Protein AF-A0A9C9GZ80-F1 (afdb_monomer)

pLDDT: mean 84.39, std 10.49, range [51.47, 96.88]

Nearest PDB structures (foldseek):
  8gjg-assembly1_A  TM=3.938E-01  e=1.010E+00  synthetic construct
  1i4d-assembly1_B  TM=2.237E-01  e=8.105E+00  Homo sapiens

Mean predicted aligned error: 7.67 Å

Structure (mmCIF, N/CA/C/O backbone):
data_AF-A0A9C9GZ80-F1
#
_entry.id   AF-A0A9C9GZ80-F1
#
loop_
_atom_site.group_PDB
_atom_site.id
_atom_site.type_symbol
_atom_site.label_atom_id
_atom_site.label_alt_id
_atom_site.label_comp_id
_atom_site.label_asym_id
_atom_site.label_entity_id
_atom_site.label_seq_id
_atom_site.pdbx_PDB_ins_code
_atom_site.Cartn_x
_atom_site.Cartn_y
_atom_site.Cartn_z
_atom_site.occupancy
_atom_site.B_iso_or_equiv
_atom_site.auth_seq_id
_atom_site.auth_comp_id
_atom_site.auth_asym_id
_atom_site.auth_atom_id
_atom_site.pdbx_PDB_model_num
ATOM 1 N N . MET A 1 1 ? 7.540 -16.803 -20.616 1.00 58.44 1 MET A N 1
ATOM 2 C CA . MET A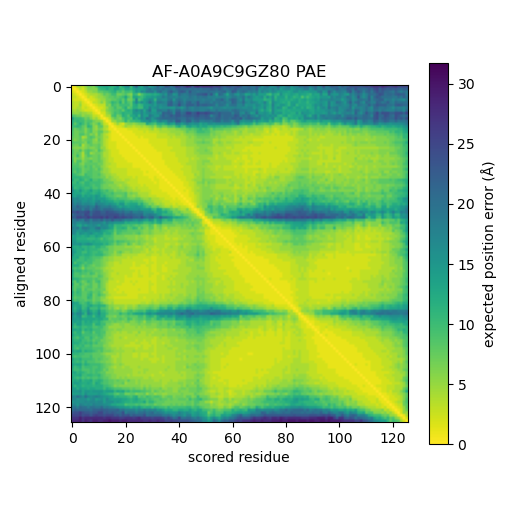 1 1 ? 6.987 -15.438 -20.449 1.00 58.44 1 MET A CA 1
ATOM 3 C C . MET A 1 1 ? 7.798 -14.420 -21.242 1.00 58.44 1 MET A C 1
ATOM 5 O O . MET A 1 1 ? 7.202 -13.645 -21.972 1.00 58.44 1 MET A O 1
ATOM 9 N N . GLU A 1 2 ? 9.131 -14.477 -21.192 1.00 63.97 2 GLU A N 1
ATOM 10 C CA . GLU A 1 2 ? 10.008 -13.522 -21.893 1.00 63.97 2 GLU A CA 1
ATOM 11 C C . GLU A 1 2 ? 9.820 -13.463 -23.416 1.00 63.97 2 GLU A C 1
ATOM 13 O O . GLU A 1 2 ? 9.810 -12.376 -23.984 1.00 63.97 2 GLU A O 1
ATOM 18 N N . GLN A 1 3 ? 9.580 -14.602 -24.075 1.00 70.06 3 GLN A N 1
ATOM 19 C CA . GLN A 1 3 ? 9.354 -14.641 -25.526 1.00 70.06 3 GLN A CA 1
ATOM 20 C C . GLN A 1 3 ? 8.108 -13.850 -25.960 1.00 70.06 3 GLN A C 1
ATOM 22 O O . GLN A 1 3 ? 8.150 -13.180 -26.989 1.00 70.06 3 GLN A O 1
ATOM 27 N N . TYR A 1 4 ? 7.035 -13.879 -25.158 1.00 69.75 4 TYR A N 1
ATOM 28 C CA . TYR A 1 4 ? 5.806 -13.115 -25.409 1.00 69.75 4 TYR A CA 1
ATOM 29 C C . TYR A 1 4 ? 5.998 -11.616 -25.157 1.00 69.75 4 TYR A C 1
ATOM 31 O O . TYR A 1 4 ? 5.454 -10.791 -25.882 1.00 69.75 4 TYR A O 1
ATOM 39 N N . ILE A 1 5 ? 6.795 -11.251 -24.147 1.00 69.31 5 ILE A N 1
ATOM 40 C CA . ILE A 1 5 ? 7.092 -9.841 -23.864 1.00 69.31 5 ILE A CA 1
ATOM 41 C C . ILE A 1 5 ? 7.948 -9.246 -24.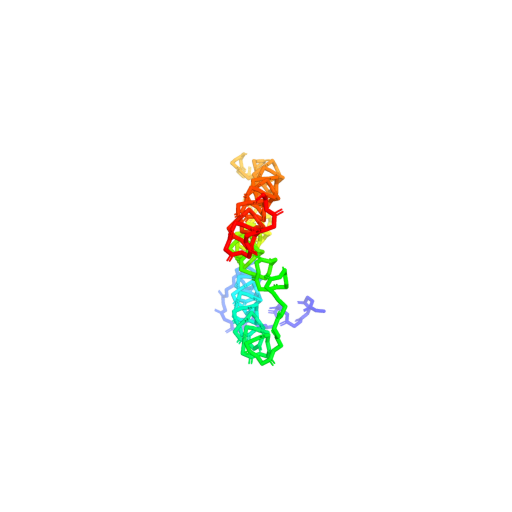988 1.00 69.31 5 ILE A C 1
ATOM 43 O O . ILE A 1 5 ? 7.656 -8.141 -25.433 1.00 69.31 5 ILE A O 1
ATOM 47 N N . LYS A 1 6 ? 8.936 -9.993 -25.504 1.00 67.88 6 LYS A N 1
ATOM 48 C CA . LYS A 1 6 ? 9.744 -9.560 -26.655 1.00 67.88 6 LYS A CA 1
ATOM 49 C C . LYS A 1 6 ? 8.903 -9.325 -27.906 1.00 67.88 6 LYS A C 1
ATOM 51 O O . LYS A 1 6 ? 9.032 -8.280 -28.523 1.00 67.88 6 LYS A O 1
ATOM 56 N N . THR A 1 7 ? 7.985 -10.237 -28.237 1.00 73.06 7 THR A N 1
ATOM 57 C CA . THR A 1 7 ? 7.124 -10.069 -29.426 1.00 73.06 7 THR A CA 1
ATOM 58 C C . THR A 1 7 ? 6.224 -8.839 -29.327 1.00 73.06 7 THR A C 1
ATOM 60 O O . THR A 1 7 ? 6.001 -8.169 -30.330 1.00 73.06 7 THR A O 1
ATOM 63 N N . LEU A 1 8 ? 5.730 -8.518 -28.127 1.00 69.12 8 LEU A N 1
ATOM 64 C CA . LEU A 1 8 ? 4.943 -7.307 -27.890 1.00 69.12 8 LEU A CA 1
ATOM 65 C C . LEU A 1 8 ? 5.800 -6.035 -27.936 1.00 69.12 8 LEU A C 1
ATOM 67 O O . LEU A 1 8 ? 5.360 -5.040 -28.499 1.00 69.12 8 LEU A O 1
ATOM 71 N N . ALA A 1 9 ? 7.005 -6.068 -27.365 1.00 70.06 9 ALA A N 1
ATOM 72 C CA . ALA A 1 9 ? 7.949 -4.950 -27.374 1.00 70.06 9 ALA A CA 1
ATOM 73 C C . ALA A 1 9 ? 8.428 -4.605 -28.798 1.00 70.06 9 ALA A C 1
ATOM 75 O O . ALA A 1 9 ? 8.458 -3.434 -29.177 1.00 70.06 9 ALA A O 1
ATOM 76 N N . ASP A 1 10 ? 8.711 -5.625 -29.611 1.00 69.00 10 ASP A N 1
ATOM 77 C CA . ASP A 1 10 ? 9.134 -5.466 -31.005 1.00 69.00 10 ASP A CA 1
ATOM 78 C C . ASP A 1 10 ? 8.006 -4.890 -31.881 1.00 69.00 10 ASP A C 1
ATOM 80 O O . ASP A 1 10 ? 8.256 -4.054 -32.746 1.00 69.00 10 ASP A O 1
ATOM 84 N N . TRP A 1 11 ? 6.746 -5.270 -31.623 1.00 66.25 11 TRP A N 1
ATOM 85 C CA . TRP A 1 11 ? 5.576 -4.710 -32.316 1.00 66.25 11 TRP A CA 1
ATOM 86 C C . TRP A 1 11 ? 5.273 -3.254 -31.936 1.00 66.25 11 TRP A C 1
ATOM 88 O O . TRP A 1 11 ? 4.712 -2.517 -32.745 1.00 66.25 11 TRP A O 1
ATOM 98 N N . THR A 1 12 ? 5.620 -2.827 -30.719 1.00 65.56 12 THR A N 1
ATOM 99 C CA . THR A 1 12 ? 5.395 -1.453 -30.237 1.00 65.56 12 THR A CA 1
ATOM 100 C C . THR A 1 12 ? 6.602 -0.537 -30.439 1.00 65.56 12 THR A C 1
ATOM 102 O O . THR A 1 12 ? 6.517 0.648 -30.116 1.00 65.56 12 THR A O 1
ATOM 105 N N . GLY A 1 13 ? 7.734 -1.059 -30.929 1.00 67.94 13 GLY A N 1
ATOM 106 C CA . GLY A 1 13 ? 8.994 -0.317 -31.053 1.00 67.94 13 GLY A CA 1
ATOM 107 C C . GLY A 1 13 ? 9.536 0.195 -29.712 1.00 67.94 13 GLY A C 1
ATOM 108 O O . GLY A 1 13 ? 10.271 1.180 -29.680 1.00 67.94 13 GLY A O 1
ATOM 109 N N . THR A 1 14 ? 9.129 -0.421 -28.597 1.00 74.00 14 THR A N 1
ATOM 110 C CA . THR A 1 14 ? 9.404 0.054 -27.234 1.00 74.00 14 THR A CA 1
ATOM 111 C C . THR A 1 14 ? 10.331 -0.918 -26.501 1.00 74.00 14 THR A C 1
ATOM 113 O O . THR A 1 14 ? 10.281 -2.124 -26.721 1.00 74.00 14 THR A O 1
ATOM 116 N N . ASN A 1 15 ? 11.170 -0.422 -25.587 1.00 79.06 15 ASN A N 1
ATOM 117 C CA . ASN A 1 15 ? 12.079 -1.278 -24.821 1.00 79.06 15 ASN A CA 1
ATOM 118 C C . ASN A 1 15 ? 11.328 -2.267 -23.909 1.00 79.06 15 ASN A C 1
ATOM 120 O O . ASN A 1 15 ? 10.358 -1.908 -23.236 1.00 79.06 15 ASN A O 1
ATOM 124 N N . THR A 1 16 ? 11.829 -3.504 -23.824 1.00 83.31 16 THR A N 1
ATOM 125 C CA . THR A 1 16 ? 11.218 -4.604 -23.048 1.00 83.31 16 THR A CA 1
ATOM 126 C C . THR A 1 16 ? 10.981 -4.237 -21.575 1.00 83.31 16 THR A C 1
ATOM 128 O O . THR A 1 16 ? 9.931 -4.565 -21.017 1.00 83.31 16 THR A O 1
ATOM 131 N N . TRP A 1 17 ? 11.901 -3.493 -20.955 1.00 82.56 17 TRP A N 1
ATOM 132 C CA . TRP A 1 17 ? 11.780 -3.054 -19.562 1.00 82.56 17 TRP A CA 1
ATOM 133 C C . TRP A 1 17 ? 10.588 -2.110 -19.326 1.00 82.56 17 TRP A C 1
ATOM 135 O O . TRP A 1 17 ? 9.956 -2.173 -18.272 1.00 82.56 17 TRP A O 1
ATOM 145 N N . MET A 1 18 ? 10.2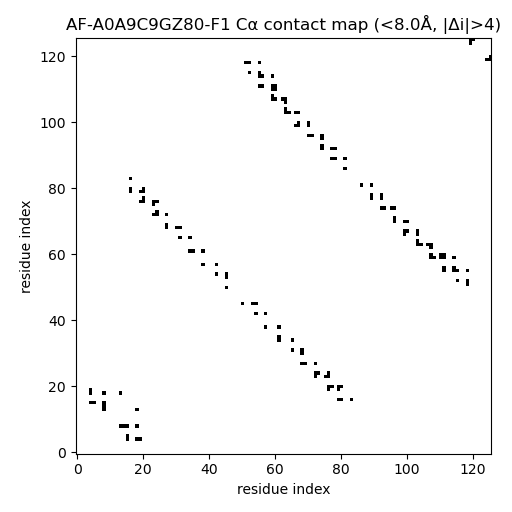08 -1.279 -20.307 1.00 86.38 18 MET A N 1
ATOM 146 C CA . MET A 1 18 ? 9.049 -0.384 -20.175 1.00 86.38 18 MET A CA 1
ATOM 147 C C . MET A 1 18 ? 7.746 -1.184 -20.108 1.00 86.38 18 MET A C 1
ATOM 149 O O . MET A 1 18 ? 6.872 -0.888 -19.292 1.00 86.38 18 MET A O 1
ATOM 153 N N . VAL A 1 19 ? 7.633 -2.236 -20.927 1.00 88.00 19 VAL A N 1
ATOM 154 C CA . VAL A 1 19 ? 6.481 -3.151 -20.906 1.00 88.00 19 VAL A CA 1
ATOM 155 C C . VAL A 1 19 ? 6.402 -3.872 -19.559 1.00 88.00 19 VAL A C 1
ATOM 157 O O . VAL A 1 19 ? 5.320 -3.981 -18.985 1.00 88.00 19 VAL A O 1
ATOM 160 N N . GLN A 1 20 ? 7.536 -4.314 -19.009 1.00 85.75 20 GLN A N 1
ATOM 161 C CA . GLN A 1 20 ? 7.581 -4.941 -17.685 1.00 85.75 20 GLN A CA 1
ATOM 162 C C . GLN A 1 20 ? 7.128 -3.984 -16.571 1.00 85.75 20 GLN A C 1
ATOM 164 O O . GLN A 1 20 ? 6.277 -4.358 -15.762 1.00 85.75 20 GLN A O 1
ATOM 169 N N . VAL A 1 21 ? 7.623 -2.740 -16.557 1.00 90.06 21 VAL A N 1
ATOM 170 C CA . VAL A 1 21 ? 7.187 -1.703 -15.603 1.00 90.06 21 VAL A CA 1
ATOM 171 C C . VAL A 1 21 ? 5.683 -1.457 -15.712 1.00 90.06 21 VAL A C 1
ATOM 173 O O . VAL A 1 21 ? 4.988 -1.434 -14.695 1.00 90.06 21 VAL A O 1
ATOM 176 N N . PHE A 1 22 ? 5.159 -1.332 -16.935 1.00 89.62 22 PHE A N 1
ATOM 177 C CA . PHE A 1 22 ? 3.728 -1.146 -17.163 1.00 89.62 22 PHE A CA 1
ATOM 178 C C . PHE A 1 22 ? 2.905 -2.309 -16.600 1.00 89.62 22 PHE A C 1
ATOM 180 O O . PHE A 1 22 ? 1.939 -2.072 -15.878 1.00 89.62 22 PHE A O 1
ATOM 187 N N . ILE A 1 23 ? 3.308 -3.559 -16.861 1.00 91.75 23 ILE A N 1
ATOM 188 C CA . ILE A 1 23 ? 2.627 -4.750 -16.331 1.00 91.75 23 ILE A CA 1
ATOM 189 C C . ILE A 1 23 ? 2.624 -4.735 -14.800 1.00 91.75 23 ILE A C 1
ATOM 191 O O . ILE A 1 23 ? 1.583 -4.976 -14.191 1.00 91.75 23 ILE A O 1
ATOM 195 N N . VAL A 1 24 ? 3.754 -4.425 -14.163 1.00 92.81 24 VAL A N 1
ATOM 196 C CA . VAL A 1 24 ? 3.864 -4.382 -12.696 1.00 92.81 24 VAL A CA 1
ATOM 197 C C . VAL A 1 24 ? 2.940 -3.329 -12.098 1.00 92.81 24 VAL A C 1
ATOM 199 O O . VAL A 1 24 ? 2.171 -3.633 -11.185 1.00 92.81 24 VAL A O 1
ATOM 202 N N . VAL A 1 25 ? 2.981 -2.101 -12.619 1.00 92.12 25 VAL A N 1
ATOM 203 C CA . VAL A 1 25 ? 2.125 -1.008 -12.138 1.00 92.12 25 VAL A CA 1
ATOM 204 C C . VAL A 1 25 ? 0.653 -1.337 -12.384 1.00 92.12 25 VAL A C 1
ATOM 206 O O . VAL A 1 25 ? -0.184 -1.116 -11.509 1.00 92.12 25 VAL A O 1
ATOM 209 N N . PHE A 1 26 ? 0.331 -1.933 -13.532 1.00 93.31 26 PHE A N 1
ATOM 210 C CA . PHE A 1 26 ? -1.020 -2.376 -13.855 1.00 93.31 26 PHE A CA 1
ATOM 211 C C . PHE A 1 26 ? -1.519 -3.454 -12.884 1.00 93.31 26 PHE A C 1
ATOM 213 O O . PHE A 1 26 ? -2.625 -3.339 -12.357 1.00 93.31 26 PHE A O 1
ATOM 220 N N . VAL A 1 27 ? -0.696 -4.458 -12.567 1.00 94.38 27 VAL A N 1
ATOM 221 C CA . VAL A 1 27 ? -1.020 -5.495 -11.574 1.00 94.38 27 VAL A CA 1
ATOM 222 C C . VAL A 1 27 ? -1.187 -4.894 -10.1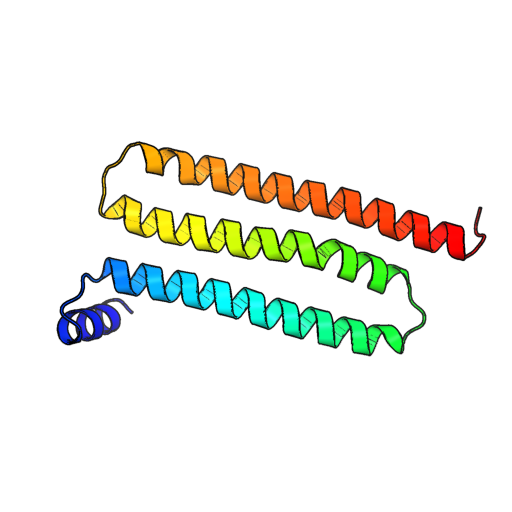79 1.00 94.38 27 VAL A C 1
ATOM 224 O O . VAL A 1 27 ? -2.146 -5.236 -9.488 1.00 94.38 27 VAL A O 1
ATOM 227 N N . ALA A 1 28 ? -0.321 -3.965 -9.767 1.00 93.19 28 ALA A N 1
ATOM 228 C CA . ALA A 1 28 ? -0.456 -3.267 -8.488 1.00 93.19 28 ALA A CA 1
ATOM 229 C C . ALA A 1 28 ? -1.767 -2.462 -8.419 1.00 93.19 28 ALA A C 1
ATOM 231 O O . ALA A 1 28 ? -2.491 -2.521 -7.422 1.00 93.19 28 ALA A O 1
ATOM 232 N N . MET A 1 29 ? -2.130 -1.774 -9.503 1.00 92.00 29 MET A N 1
ATOM 233 C CA . MET A 1 29 ? -3.388 -1.035 -9.603 1.00 92.00 29 MET A CA 1
ATOM 234 C C . MET A 1 29 ? -4.607 -1.969 -9.569 1.00 92.00 29 MET A C 1
ATOM 236 O O . MET A 1 29 ? -5.592 -1.684 -8.880 1.00 92.00 29 MET A O 1
ATOM 240 N N . LEU A 1 30 ? -4.540 -3.117 -10.250 1.00 94.06 30 LEU A N 1
ATOM 241 C CA . LEU A 1 30 ? -5.568 -4.155 -10.171 1.00 94.06 30 LEU A CA 1
ATOM 242 C C . LEU A 1 30 ? -5.695 -4.719 -8.753 1.00 94.06 30 LEU A C 1
ATOM 244 O O . LEU A 1 30 ? -6.814 -4.875 -8.264 1.00 94.06 30 LEU A O 1
ATOM 248 N N . ALA A 1 31 ? -4.583 -4.973 -8.064 1.00 92.56 31 ALA A N 1
ATOM 249 C CA . ALA A 1 31 ? -4.591 -5.419 -6.675 1.00 92.56 31 ALA A CA 1
ATOM 250 C C . ALA A 1 31 ? -5.258 -4.380 -5.757 1.00 92.56 31 ALA A C 1
ATOM 252 O O . ALA A 1 31 ? -6.096 -4.743 -4.926 1.00 92.56 31 ALA A O 1
ATOM 253 N N . ASP A 1 32 ? -4.974 -3.084 -5.944 1.00 92.12 32 ASP A N 1
ATOM 254 C CA . ASP A 1 32 ? -5.631 -2.007 -5.195 1.00 92.12 32 ASP A CA 1
ATOM 255 C C . ASP A 1 32 ? -7.149 -1.985 -5.440 1.00 92.12 32 ASP A C 1
ATOM 257 O O . ASP A 1 32 ? -7.940 -1.867 -4.494 1.00 92.12 32 ASP A O 1
ATOM 261 N N . LEU A 1 33 ? -7.574 -2.172 -6.693 1.00 89.75 33 LEU A N 1
ATOM 262 C CA . LEU A 1 33 ? -8.983 -2.253 -7.073 1.00 89.75 33 LEU A CA 1
ATOM 263 C C . LEU A 1 33 ? -9.677 -3.474 -6.452 1.00 89.75 33 LEU A C 1
ATOM 265 O O . LEU A 1 33 ? -10.766 -3.338 -5.882 1.00 89.75 33 LEU A O 1
ATOM 269 N N . VAL A 1 34 ? -9.055 -4.654 -6.529 1.00 91.81 34 VAL A N 1
ATOM 270 C CA . VAL A 1 34 ? -9.567 -5.898 -5.932 1.00 91.81 34 VAL A CA 1
ATOM 271 C C . VAL A 1 34 ? -9.696 -5.733 -4.424 1.00 91.81 34 VAL A C 1
ATOM 273 O O . VAL A 1 34 ? -10.757 -6.025 -3.874 1.00 91.81 34 VAL A O 1
ATOM 276 N N . LYS A 1 35 ? -8.684 -5.173 -3.757 1.00 92.50 35 LYS A N 1
ATOM 277 C CA . LYS A 1 35 ? -8.728 -4.887 -2.320 1.00 92.50 35 LYS A CA 1
ATOM 278 C C . LYS A 1 35 ? -9.874 -3.943 -1.966 1.00 92.50 35 LYS A C 1
ATOM 280 O O . LYS A 1 35 ? -10.639 -4.234 -1.051 1.00 92.50 35 LYS A O 1
ATOM 285 N N . ARG A 1 36 ? -10.067 -2.847 -2.712 1.00 87.81 36 ARG A N 1
ATOM 286 C CA . ARG A 1 36 ? -11.209 -1.931 -2.504 1.00 87.81 36 ARG A CA 1
ATOM 287 C C . ARG A 1 36 ? -12.551 -2.643 -2.674 1.00 87.81 36 ARG A C 1
ATOM 289 O O . ARG A 1 36 ? -13.475 -2.394 -1.901 1.00 87.81 36 ARG A O 1
ATOM 296 N N . ARG A 1 37 ? -12.676 -3.524 -3.673 1.00 87.38 37 ARG A N 1
ATOM 297 C CA . ARG A 1 37 ? -13.883 -4.339 -3.900 1.00 87.38 37 ARG A CA 1
ATOM 298 C C . ARG A 1 37 ? -14.113 -5.327 -2.754 1.00 87.38 37 ARG A C 1
ATOM 300 O O . ARG A 1 37 ? -15.252 -5.466 -2.316 1.00 87.38 37 ARG A O 1
ATOM 307 N N . LEU A 1 38 ? -13.057 -5.979 -2.269 1.00 87.56 38 LEU A N 1
ATOM 308 C CA . LEU A 1 38 ? -13.117 -6.966 -1.194 1.00 87.56 38 LEU A CA 1
ATOM 309 C C . LEU A 1 38 ? -13.524 -6.311 0.127 1.00 87.56 38 LEU A C 1
ATOM 311 O O . LEU A 1 38 ? -14.505 -6.737 0.722 1.00 87.56 38 LEU A O 1
ATOM 315 N N . VAL A 1 39 ? -12.870 -5.208 0.508 1.00 86.50 39 VAL A N 1
ATOM 316 C CA . VAL A 1 39 ? -13.223 -4.416 1.698 1.00 86.50 39 VAL A CA 1
ATOM 317 C C . VAL A 1 39 ? -14.680 -3.962 1.634 1.00 86.50 39 VAL A C 1
ATOM 319 O O . VAL A 1 39 ? -15.420 -4.181 2.582 1.00 86.50 39 VAL A O 1
ATOM 322 N N . LYS A 1 40 ? -15.146 -3.415 0.499 1.00 84.38 40 LYS A N 1
ATOM 323 C CA . LYS A 1 40 ? -16.557 -3.013 0.342 1.00 84.38 40 LYS A CA 1
ATOM 324 C C . LYS A 1 40 ? -17.532 -4.186 0.470 1.00 84.38 40 LYS A C 1
ATOM 326 O O . LYS A 1 40 ? -18.616 -4.013 1.017 1.00 84.38 40 LYS A O 1
ATOM 331 N N . ARG A 1 41 ? -17.189 -5.362 -0.066 1.00 83.56 41 ARG A N 1
ATOM 332 C CA . ARG A 1 41 ? -18.029 -6.565 0.060 1.00 83.56 41 ARG A CA 1
ATOM 333 C C . ARG A 1 41 ? -18.067 -7.084 1.491 1.00 83.56 41 ARG A C 1
ATOM 335 O O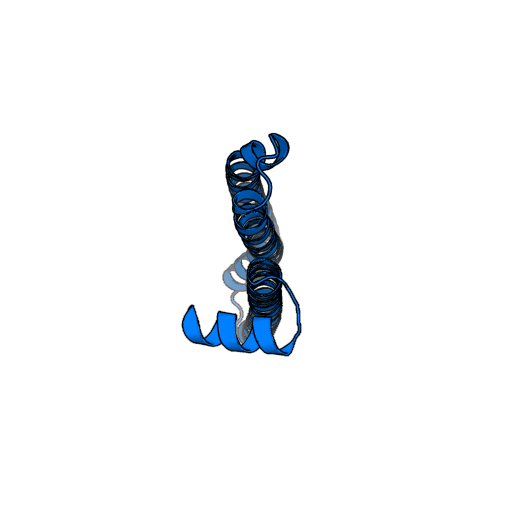 . ARG A 1 41 ? -19.139 -7.465 1.943 1.00 83.56 41 ARG A O 1
ATOM 342 N N . LEU A 1 42 ? -16.924 -7.095 2.170 1.00 83.19 42 LEU A N 1
ATOM 343 C CA . LEU A 1 42 ? -16.811 -7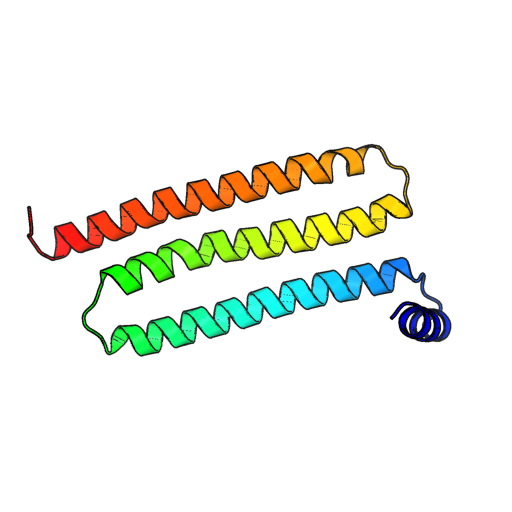.523 3.558 1.00 83.19 42 LEU A CA 1
ATOM 344 C C . LEU A 1 42 ? -17.584 -6.576 4.473 1.00 83.19 42 LEU A C 1
ATOM 346 O O . LEU A 1 42 ? -18.417 -7.059 5.219 1.00 83.19 42 LEU A O 1
ATOM 350 N N . LEU A 1 43 ? -17.453 -5.257 4.300 1.00 79.00 43 LEU A N 1
ATOM 351 C CA . LEU A 1 43 ? -18.229 -4.271 5.063 1.00 79.00 43 LEU A CA 1
ATOM 352 C C . LEU A 1 43 ? -19.749 -4.471 4.904 1.00 79.00 43 LEU A C 1
ATOM 354 O O . LEU A 1 43 ? -20.489 -4.414 5.874 1.00 79.00 43 LEU A O 1
ATOM 358 N N . ARG A 1 44 ? -20.225 -4.758 3.681 1.00 78.62 44 ARG A N 1
ATOM 359 C CA . ARG A 1 44 ? -21.652 -5.043 3.421 1.00 78.62 44 ARG A CA 1
ATOM 360 C C . ARG A 1 44 ? -22.140 -6.356 4.032 1.00 78.62 44 ARG A C 1
ATOM 362 O O . ARG A 1 44 ? -23.333 -6.506 4.257 1.00 78.62 44 ARG A O 1
ATOM 369 N N . ARG A 1 45 ? -21.259 -7.344 4.203 1.00 75.06 45 ARG A N 1
ATOM 370 C CA . ARG A 1 45 ? -21.611 -8.605 4.874 1.00 75.06 45 ARG A CA 1
ATOM 371 C C . ARG A 1 45 ? -21.565 -8.439 6.385 1.00 75.06 45 ARG A C 1
ATOM 373 O O . ARG A 1 45 ? -22.466 -8.921 7.058 1.00 75.06 45 ARG A O 1
ATOM 380 N N . LEU A 1 46 ? -20.557 -7.731 6.883 1.00 69.81 46 LEU A N 1
ATOM 381 C CA . LEU A 1 46 ? -20.375 -7.481 8.301 1.00 69.81 46 LEU A CA 1
ATOM 382 C C . LEU A 1 46 ? -21.458 -6.567 8.864 1.00 69.81 46 LEU A C 1
ATOM 384 O O . LEU A 1 46 ? -21.924 -6.845 9.954 1.00 69.81 46 LEU A O 1
ATOM 388 N N . SER A 1 47 ? -22.010 -5.631 8.086 1.00 62.31 47 SER A N 1
ATOM 389 C CA . SER A 1 47 ? -23.184 -4.853 8.511 1.00 62.31 47 SER A CA 1
ATOM 390 C C . SER A 1 47 ? -24.429 -5.702 8.820 1.00 62.31 47 SER A C 1
ATOM 392 O O . SER A 1 47 ? -25.353 -5.212 9.461 1.00 62.31 47 SER A O 1
ATOM 394 N N . HIS A 1 48 ? -24.489 -6.958 8.358 1.00 60.12 48 HIS A N 1
ATOM 395 C CA . HIS A 1 48 ? -25.558 -7.898 8.718 1.00 60.12 48 HIS A CA 1
ATOM 396 C C . HIS A 1 48 ? -25.252 -8.726 9.978 1.00 60.12 48 HIS A C 1
ATOM 398 O O . HIS A 1 48 ? -26.161 -9.334 10.538 1.00 60.12 48 HIS A O 1
ATOM 404 N N . THR A 1 49 ? -24.005 -8.743 10.448 1.00 61.62 49 THR A N 1
ATOM 405 C CA . THR A 1 49 ? -23.559 -9.443 11.662 1.00 61.62 49 THR A CA 1
ATOM 406 C C . THR A 1 49 ? -23.182 -8.430 12.738 1.00 61.62 49 THR A C 1
ATOM 408 O O . THR A 1 49 ? -22.349 -7.567 12.526 1.00 61.62 49 THR A O 1
ATOM 411 N N . HIS A 1 50 ? -23.750 -8.545 13.936 1.00 61.91 50 HIS A N 1
ATOM 412 C CA . HIS A 1 50 ? -23.572 -7.585 15.040 1.00 61.91 50 HIS A CA 1
ATOM 413 C C . HIS A 1 50 ? -22.171 -7.617 15.719 1.00 61.91 50 HIS A C 1
ATOM 415 O O . HIS A 1 50 ? -22.062 -7.372 16.927 1.00 61.91 50 HIS A O 1
ATOM 421 N N . ASN A 1 51 ? -21.098 -7.950 14.981 1.00 72.62 51 ASN A N 1
ATOM 422 C CA . ASN A 1 51 ? -19.736 -8.089 15.506 1.00 72.62 51 ASN A CA 1
ATOM 423 C C . ASN A 1 51 ? -18.840 -6.872 15.175 1.00 72.62 51 ASN A C 1
ATOM 425 O O . ASN A 1 51 ? -18.219 -6.833 14.113 1.00 72.62 51 ASN A O 1
ATOM 429 N N . PRO A 1 52 ? -18.702 -5.903 16.093 1.00 70.38 52 PRO A N 1
ATOM 430 C CA . PRO A 1 52 ? -17.937 -4.681 15.854 1.00 70.38 52 PRO A CA 1
ATOM 431 C C . PRO A 1 52 ? -16.420 -4.905 15.845 1.00 70.38 52 PRO A C 1
ATOM 433 O O . PRO A 1 52 ? -15.685 -4.089 15.294 1.00 70.38 52 PRO A O 1
ATOM 436 N N . TRP A 1 53 ? -15.936 -6.023 16.401 1.00 73.62 53 TRP A N 1
ATOM 437 C CA . TRP A 1 53 ? -14.512 -6.366 16.381 1.00 73.62 53 TRP A CA 1
ATOM 438 C C . TRP A 1 53 ? -14.020 -6.609 14.950 1.00 73.62 53 TRP A C 1
ATOM 440 O O . TRP A 1 53 ? -12.937 -6.151 14.581 1.00 73.62 53 TRP A O 1
ATOM 450 N N . ASP A 1 54 ? -14.842 -7.260 14.123 1.00 78.00 54 ASP A N 1
ATOM 451 C CA . ASP A 1 54 ? -14.513 -7.540 12.724 1.00 78.00 54 ASP A CA 1
ATOM 452 C C . ASP A 1 54 ? -14.520 -6.258 11.886 1.00 78.00 54 ASP A C 1
ATOM 454 O O . ASP A 1 54 ? -13.622 -6.046 11.068 1.00 78.00 54 ASP A O 1
ATOM 458 N N . ASP A 1 55 ? -15.487 -5.368 12.125 1.00 80.38 55 ASP A N 1
ATOM 459 C CA . ASP A 1 55 ? -15.572 -4.080 11.435 1.00 80.38 55 ASP A CA 1
ATOM 460 C C . ASP A 1 55 ? -14.396 -3.161 11.785 1.00 80.38 55 ASP A C 1
ATOM 462 O O . ASP A 1 55 ? -13.791 -2.568 10.884 1.00 80.38 55 ASP A O 1
ATOM 466 N N . ALA A 1 56 ? -14.016 -3.082 13.064 1.00 82.69 56 ALA A N 1
ATOM 467 C CA . ALA A 1 56 ? -12.855 -2.315 13.509 1.00 82.69 56 ALA A CA 1
ATOM 468 C C . ALA A 1 56 ? -11.554 -2.838 12.871 1.00 82.69 56 ALA A C 1
ATOM 470 O O . ALA A 1 56 ? -10.769 -2.052 12.327 1.00 82.69 56 ALA A O 1
ATOM 471 N N . LEU A 1 57 ? -11.356 -4.163 12.849 1.00 85.31 57 LEU A N 1
ATOM 472 C CA . LEU A 1 57 ? -10.213 -4.816 12.198 1.00 85.31 57 LEU A CA 1
ATOM 473 C C . LEU A 1 57 ? -10.148 -4.500 10.699 1.00 85.31 57 LEU A C 1
ATOM 475 O O . LEU A 1 57 ? -9.099 -4.089 10.186 1.00 85.31 57 LEU A O 1
ATOM 479 N N . LEU A 1 58 ? -11.267 -4.656 9.986 1.00 85.62 58 LEU A N 1
ATOM 480 C CA . LEU A 1 58 ? -11.315 -4.450 8.540 1.00 85.62 58 LEU A CA 1
ATOM 481 C C . LEU A 1 58 ? -11.052 -2.992 8.162 1.00 85.62 58 LEU A C 1
ATOM 483 O O . LEU A 1 58 ? -10.309 -2.703 7.215 1.00 85.62 58 LEU A O 1
ATOM 487 N N . GLN A 1 59 ? -11.643 -2.063 8.913 1.00 83.75 59 GLN A N 1
ATOM 488 C CA . GLN A 1 59 ? -11.449 -0.637 8.700 1.00 83.75 59 GLN A CA 1
ATOM 489 C C . GLN A 1 59 ? -10.017 -0.211 9.014 1.00 83.75 59 GLN A C 1
ATOM 491 O O . GLN A 1 59 ? -9.440 0.568 8.240 1.00 83.75 59 GLN A O 1
ATOM 496 N N . ALA A 1 60 ? -9.424 -0.736 10.090 1.00 88.44 60 ALA A N 1
ATOM 497 C CA . ALA A 1 60 ? -8.039 -0.479 10.457 1.00 88.44 60 ALA A CA 1
ATOM 498 C C . ALA A 1 60 ? -7.069 -0.959 9.370 1.00 88.44 60 ALA A C 1
ATOM 500 O O . ALA A 1 60 ? -6.225 -0.171 8.942 1.00 88.44 60 ALA A O 1
ATOM 501 N N . ALA A 1 61 ? -7.251 -2.179 8.847 1.00 89.12 61 ALA A N 1
ATOM 502 C CA . ALA A 1 61 ? -6.390 -2.794 7.830 1.00 89.12 61 ALA A CA 1
ATOM 503 C C . ALA A 1 61 ? -6.476 -2.146 6.438 1.00 89.12 61 ALA A C 1
ATOM 505 O O . ALA A 1 61 ? -5.490 -2.127 5.697 1.00 89.12 61 ALA A O 1
ATOM 506 N N . ALA A 1 62 ? -7.628 -1.581 6.058 1.00 88.75 62 ALA A N 1
ATOM 507 C CA . ALA A 1 62 ? -7.863 -1.123 4.686 1.00 88.75 62 ALA A CA 1
ATOM 508 C C . ALA A 1 62 ? -6.871 -0.048 4.190 1.00 88.75 62 ALA A C 1
ATOM 510 O O . ALA A 1 62 ? -6.421 -0.100 3.039 1.00 88.75 62 ALA A O 1
ATOM 511 N N . ARG A 1 63 ? -6.518 0.936 5.032 1.00 88.75 63 ARG A N 1
ATOM 512 C CA . ARG A 1 63 ? -5.583 2.018 4.653 1.00 88.75 63 ARG A CA 1
ATOM 513 C C . ARG A 1 63 ? -4.117 1.547 4.613 1.00 88.75 63 ARG A C 1
ATOM 515 O O . ARG A 1 63 ? -3.508 1.721 3.560 1.00 88.75 63 ARG A O 1
ATOM 522 N N . PRO A 1 64 ? -3.576 0.881 5.649 1.00 90.88 64 PRO A N 1
ATOM 523 C CA . PRO A 1 64 ? -2.241 0.278 5.613 1.00 90.88 64 PRO A CA 1
ATOM 524 C C . PRO A 1 64 ? -2.021 -0.663 4.428 1.00 90.88 64 PRO A C 1
ATOM 526 O O . PRO A 1 64 ? -0.997 -0.584 3.756 1.00 90.88 64 PRO A O 1
ATOM 529 N N . LEU A 1 65 ? -3.012 -1.497 4.101 1.00 91.06 65 LEU A N 1
ATOM 530 C CA . LEU A 1 65 ? -2.922 -2.414 2.967 1.00 91.06 65 LEU A CA 1
ATOM 531 C C . LEU A 1 65 ? -2.861 -1.675 1.621 1.00 91.06 65 LEU A C 1
ATOM 533 O O . LEU A 1 65 ? -2.217 -2.136 0.686 1.00 91.06 65 LEU A O 1
ATOM 537 N N . THR A 1 66 ? -3.502 -0.505 1.522 1.00 92.12 66 THR A N 1
ATOM 538 C CA . THR A 1 66 ? -3.360 0.386 0.356 1.00 92.12 66 THR A CA 1
ATOM 539 C C . THR A 1 66 ? -1.916 0.840 0.202 1.00 92.12 66 THR A C 1
ATOM 541 O O . THR A 1 66 ? -1.357 0.746 -0.886 1.00 92.12 66 THR A O 1
ATOM 544 N N . LEU A 1 67 ? -1.313 1.302 1.299 1.00 93.81 67 LEU A N 1
ATOM 545 C CA . LEU A 1 67 ? 0.064 1.777 1.308 1.00 93.81 67 LEU A CA 1
ATOM 546 C C . LEU A 1 67 ? 1.039 0.654 0.935 1.00 93.81 67 LEU A C 1
ATOM 548 O O . LEU A 1 67 ? 1.906 0.875 0.099 1.00 93.81 67 LEU A O 1
ATOM 552 N N . LEU A 1 68 ? 0.846 -0.560 1.462 1.00 93.12 68 LEU A N 1
ATOM 553 C CA . LEU A 1 68 ? 1.672 -1.722 1.114 1.00 93.12 68 LEU A CA 1
ATOM 554 C C . LEU A 1 68 ? 1.650 -2.043 -0.380 1.00 93.12 68 LEU A C 1
ATOM 556 O O . LEU A 1 68 ? 2.710 -2.232 -0.970 1.00 93.12 68 LEU A O 1
ATOM 560 N N . ILE A 1 69 ? 0.464 -2.080 -0.998 1.00 93.00 69 ILE A N 1
ATOM 561 C CA . ILE A 1 69 ? 0.334 -2.371 -2.433 1.00 93.00 69 ILE A CA 1
ATOM 562 C C . ILE A 1 69 ? 1.115 -1.344 -3.260 1.00 93.00 69 ILE A C 1
ATOM 564 O O . ILE A 1 69 ? 1.852 -1.724 -4.169 1.00 93.00 69 ILE A O 1
ATOM 568 N N . TRP A 1 70 ? 1.006 -0.058 -2.919 1.00 94.75 70 TRP A N 1
ATOM 569 C CA . TRP A 1 70 ? 1.728 1.005 -3.619 1.00 94.75 70 TRP A CA 1
ATOM 570 C C . TRP A 1 70 ? 3.235 0.959 -3.380 1.00 94.75 70 TRP A C 1
ATOM 572 O O . TRP A 1 70 ? 3.993 1.039 -4.342 1.00 94.75 70 TRP A O 1
ATOM 582 N N . VAL A 1 71 ? 3.681 0.783 -2.133 1.00 94.69 71 VAL A N 1
ATOM 583 C CA . VAL A 1 71 ? 5.110 0.673 -1.804 1.00 94.69 71 VAL A CA 1
ATOM 584 C C . VAL A 1 71 ? 5.732 -0.495 -2.562 1.00 94.69 71 VAL A C 1
ATOM 586 O O . VAL A 1 71 ? 6.750 -0.314 -3.225 1.00 94.69 71 VAL A O 1
ATOM 589 N N . VAL A 1 72 ? 5.114 -1.677 -2.525 1.00 93.31 72 VAL A N 1
ATOM 590 C CA . VAL A 1 72 ? 5.628 -2.862 -3.224 1.00 93.31 72 VAL A CA 1
ATOM 591 C C . VAL A 1 72 ? 5.595 -2.663 -4.739 1.00 93.31 72 VAL A C 1
ATOM 593 O O . VAL A 1 72 ? 6.606 -2.901 -5.391 1.00 93.31 72 VAL A O 1
ATOM 596 N N . GLY A 1 73 ? 4.486 -2.174 -5.302 1.00 92.94 73 GLY A N 1
ATOM 597 C CA . GLY A 1 73 ? 4.356 -1.962 -6.745 1.00 92.94 73 GLY A CA 1
ATOM 598 C C . GLY A 1 73 ? 5.367 -0.957 -7.303 1.00 92.94 73 GLY A C 1
ATOM 599 O O . GLY A 1 73 ? 6.027 -1.241 -8.300 1.00 92.94 73 GLY A O 1
ATOM 600 N N . ILE A 1 74 ? 5.538 0.190 -6.637 1.00 93.62 74 ILE A N 1
ATOM 601 C CA . ILE A 1 74 ? 6.478 1.239 -7.062 1.00 93.62 74 ILE A CA 1
ATOM 602 C C . ILE A 1 74 ? 7.923 0.769 -6.903 1.00 93.62 74 ILE A C 1
ATOM 604 O O . ILE A 1 74 ? 8.725 0.949 -7.813 1.00 93.62 74 ILE A O 1
ATOM 608 N N . THR A 1 75 ? 8.269 0.158 -5.767 1.00 94.12 75 THR A N 1
ATOM 609 C CA . THR A 1 75 ? 9.649 -0.298 -5.528 1.00 94.12 75 THR A CA 1
ATOM 610 C C . THR A 1 75 ? 10.039 -1.432 -6.468 1.00 94.12 75 THR A C 1
ATOM 612 O O . THR A 1 75 ? 11.162 -1.451 -6.951 1.00 94.12 75 THR A O 1
ATOM 615 N N . PHE A 1 76 ? 9.108 -2.324 -6.810 1.00 92.75 76 PHE A N 1
ATOM 616 C CA . PHE A 1 76 ? 9.356 -3.373 -7.796 1.00 92.75 76 PHE A CA 1
ATOM 617 C C . PHE A 1 76 ? 9.508 -2.814 -9.218 1.00 92.75 76 PHE A C 1
ATOM 619 O O . PHE A 1 76 ? 10.408 -3.219 -9.948 1.00 92.75 76 PHE A O 1
ATOM 626 N N . ALA A 1 77 ? 8.677 -1.842 -9.610 1.00 91.44 77 ALA A N 1
ATOM 627 C CA . ALA A 1 77 ? 8.849 -1.134 -10.878 1.00 91.44 77 ALA A CA 1
ATOM 628 C C . ALA A 1 77 ? 10.204 -0.408 -10.943 1.00 91.44 77 ALA A C 1
ATOM 630 O O . ALA A 1 77 ? 10.890 -0.465 -11.960 1.00 91.44 77 ALA A O 1
ATOM 631 N N . ALA A 1 78 ? 10.616 0.225 -9.844 1.00 91.69 78 ALA A N 1
ATOM 632 C CA . ALA A 1 78 ? 11.917 0.872 -9.741 1.00 91.69 78 ALA A CA 1
ATOM 633 C C . ALA A 1 78 ? 13.080 -0.134 -9.818 1.00 91.69 78 ALA A C 1
ATOM 635 O O . ALA A 1 78 ? 14.094 0.185 -10.430 1.00 91.69 78 ALA A O 1
ATOM 636 N N . ASP A 1 79 ? 12.937 -1.345 -9.263 1.00 90.31 79 ASP A N 1
ATOM 637 C CA . ASP A 1 79 ? 13.948 -2.410 -9.370 1.00 90.31 79 ASP A CA 1
ATOM 638 C C . ASP A 1 79 ? 14.144 -2.856 -10.836 1.00 90.31 79 ASP A C 1
ATOM 640 O O . ASP A 1 79 ? 15.272 -3.117 -11.250 1.00 90.31 79 ASP A O 1
ATOM 644 N N . ILE A 1 80 ? 13.081 -2.874 -11.652 1.00 88.75 80 ILE A N 1
ATOM 645 C CA . ILE A 1 80 ? 13.183 -3.150 -13.099 1.00 88.75 80 ILE A CA 1
ATOM 646 C C . ILE A 1 80 ? 13.952 -2.033 -13.813 1.00 88.75 80 ILE A C 1
ATOM 648 O O . ILE A 1 80 ? 14.835 -2.308 -14.618 1.00 88.75 80 ILE A O 1
ATOM 652 N N . VAL A 1 81 ? 13.652 -0.769 -13.501 1.00 89.19 81 VAL A N 1
ATOM 653 C CA . VAL A 1 81 ? 14.347 0.386 -14.100 1.00 89.19 81 VAL A CA 1
ATOM 654 C C . VAL A 1 81 ? 15.818 0.434 -13.679 1.00 89.19 81 VAL A C 1
ATOM 656 O O . VAL A 1 81 ? 16.683 0.763 -14.490 1.00 89.19 81 VAL A O 1
ATOM 659 N N . ARG A 1 82 ? 16.121 0.062 -12.431 1.00 88.38 82 ARG A N 1
ATOM 660 C CA . ARG A 1 82 ? 17.488 -0.028 -11.907 1.00 88.38 82 ARG A CA 1
ATOM 661 C C . ARG A 1 82 ? 18.359 -0.976 -12.722 1.00 88.38 82 ARG A C 1
ATOM 663 O O . ARG A 1 82 ? 19.528 -0.680 -12.921 1.00 88.38 82 ARG A O 1
ATOM 670 N N . ALA A 1 83 ? 17.804 -2.096 -13.182 1.00 83.81 83 ALA A N 1
ATOM 671 C CA . ALA A 1 83 ? 18.550 -3.066 -13.982 1.00 83.81 83 ALA A CA 1
ATOM 672 C C . ALA A 1 83 ? 19.048 -2.480 -15.319 1.00 83.81 83 ALA A C 1
ATOM 674 O O . ALA A 1 83 ? 20.010 -2.987 -15.882 1.00 83.81 83 ALA A O 1
ATOM 675 N N . GLU A 1 84 ? 18.416 -1.404 -15.798 1.00 83.62 84 GLU A N 1
ATOM 676 C CA . GLU A 1 84 ? 18.757 -0.713 -17.049 1.00 83.62 84 GLU A CA 1
ATOM 677 C C . GLU A 1 84 ? 19.535 0.591 -16.822 1.00 83.62 84 GLU A C 1
ATOM 679 O O . GLU A 1 84 ? 20.222 1.087 -17.713 1.00 83.62 84 GLU A O 1
ATOM 684 N N . SER A 1 85 ? 19.413 1.182 -15.632 1.00 75.06 85 SER A N 1
ATOM 685 C CA . SER A 1 85 ? 20.031 2.456 -15.282 1.00 75.06 85 SER A CA 1
ATOM 686 C C . SER A 1 85 ? 20.793 2.309 -13.968 1.00 75.06 85 SER A C 1
ATOM 688 O O . SER A 1 85 ? 20.207 2.314 -12.888 1.00 75.06 85 SER A O 1
ATOM 690 N N . ASP A 1 86 ? 22.121 2.209 -14.069 1.00 76.31 86 ASP A N 1
ATOM 691 C CA . ASP A 1 86 ? 23.086 2.020 -12.966 1.00 76.31 86 ASP A CA 1
ATOM 692 C C . ASP A 1 86 ? 23.196 3.239 -12.012 1.00 76.31 86 ASP A C 1
ATOM 694 O O . ASP A 1 86 ? 24.236 3.549 -11.427 1.00 76.31 86 ASP A O 1
ATOM 698 N N . ALA A 1 87 ? 22.108 3.991 -11.845 1.00 85.75 87 ALA A N 1
ATOM 699 C CA . ALA A 1 87 ? 22.060 5.178 -11.015 1.00 85.75 87 ALA A CA 1
ATOM 700 C C . ALA A 1 87 ? 22.032 4.817 -9.522 1.00 85.75 87 ALA A C 1
ATOM 702 O O . ALA A 1 87 ? 21.191 4.050 -9.046 1.00 85.75 87 ALA A O 1
ATOM 703 N N . ALA A 1 88 ? 22.898 5.474 -8.744 1.00 84.50 88 ALA A N 1
ATOM 704 C CA . ALA A 1 88 ? 23.037 5.243 -7.305 1.00 84.50 88 ALA A CA 1
ATOM 705 C C . ALA A 1 88 ? 21.742 5.477 -6.500 1.00 84.50 88 ALA A C 1
ATOM 707 O O . ALA A 1 88 ? 21.570 4.882 -5.435 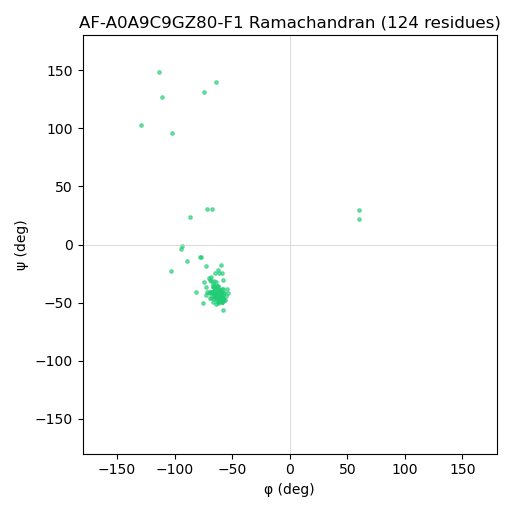1.00 84.50 88 ALA A O 1
ATOM 708 N N . ILE A 1 89 ? 20.811 6.297 -7.008 1.00 85.62 89 ILE A N 1
ATOM 709 C CA . ILE A 1 89 ? 19.509 6.557 -6.371 1.00 85.62 89 ILE A CA 1
ATOM 710 C C . ILE A 1 89 ? 18.692 5.273 -6.166 1.00 85.62 89 ILE A C 1
ATOM 712 O O . ILE A 1 89 ? 17.971 5.141 -5.177 1.00 85.62 89 ILE A O 1
ATOM 716 N N . PHE A 1 90 ? 18.856 4.284 -7.045 1.00 87.94 90 PHE A N 1
ATOM 717 C CA . PHE A 1 90 ? 18.114 3.033 -6.967 1.00 87.94 90 PHE A CA 1
ATOM 718 C C . PHE A 1 90 ? 18.641 2.065 -5.894 1.00 87.94 90 PHE A C 1
ATOM 720 O O . PHE A 1 90 ? 17.948 1.118 -5.520 1.00 87.94 90 PHE A O 1
ATOM 727 N N . ASN A 1 91 ? 19.812 2.325 -5.301 1.00 88.94 91 ASN A N 1
ATOM 728 C CA . ASN A 1 91 ? 20.281 1.573 -4.131 1.00 88.94 91 ASN A CA 1
ATOM 729 C C . ASN A 1 91 ? 19.372 1.785 -2.907 1.00 88.94 91 ASN A C 1
ATOM 731 O O . ASN A 1 91 ? 19.283 0.912 -2.044 1.00 88.94 91 ASN A O 1
ATOM 735 N N . ALA A 1 92 ? 18.654 2.912 -2.849 1.00 91.38 92 ALA A N 1
ATOM 736 C CA . ALA A 1 92 ? 17.728 3.222 -1.767 1.00 91.38 92 ALA A CA 1
ATOM 737 C C . ALA A 1 92 ? 16.382 2.476 -1.868 1.00 91.38 92 ALA A C 1
ATOM 739 O O . ALA A 1 92 ? 15.636 2.469 -0.891 1.00 91.38 92 ALA A O 1
ATOM 740 N N . ILE A 1 93 ? 16.065 1.812 -2.992 1.00 93.00 93 ILE A N 1
ATOM 741 C CA . ILE A 1 93 ? 14.777 1.114 -3.183 1.00 93.00 93 ILE A CA 1
ATOM 742 C C . ILE A 1 93 ? 14.538 0.069 -2.085 1.00 93.00 93 ILE A C 1
ATOM 744 O O . ILE A 1 93 ? 13.460 0.028 -1.489 1.00 93.00 93 ILE A O 1
ATOM 748 N N . GLY A 1 94 ? 15.543 -0.768 -1.807 1.00 91.69 94 GLY A N 1
ATOM 749 C CA . GLY A 1 94 ? 15.460 -1.818 -0.788 1.00 91.69 94 GLY A CA 1
ATOM 750 C C . GLY A 1 94 ? 15.126 -1.256 0.601 1.00 91.69 94 GLY A C 1
ATOM 751 O O . GLY A 1 94 ? 14.102 -1.646 1.170 1.00 91.69 94 GLY A O 1
ATOM 752 N N . PRO A 1 95 ? 15.924 -0.305 1.122 1.00 94.56 95 PRO A N 1
ATOM 753 C CA . PRO A 1 95 ? 15.621 0.397 2.367 1.00 94.56 95 PRO A CA 1
ATOM 754 C C . PRO A 1 95 ? 14.244 1.076 2.380 1.00 94.56 95 PRO A C 1
ATOM 756 O O . PRO A 1 95 ? 13.497 0.921 3.345 1.00 94.56 95 PRO A O 1
ATOM 759 N N . ILE A 1 96 ? 13.857 1.772 1.304 1.00 94.62 96 ILE A N 1
ATOM 760 C CA . ILE A 1 96 ? 12.548 2.441 1.202 1.00 94.62 96 ILE A CA 1
ATOM 761 C C . ILE A 1 96 ? 11.406 1.427 1.317 1.00 94.62 96 ILE A C 1
ATOM 763 O O . ILE A 1 96 ? 10.446 1.664 2.051 1.00 94.62 96 ILE A O 1
ATOM 767 N N . ARG A 1 97 ? 11.511 0.278 0.637 1.00 94.81 97 ARG A N 1
ATOM 768 C CA . ARG A 1 97 ? 10.519 -0.801 0.723 1.00 94.81 97 ARG A CA 1
ATOM 769 C C . ARG A 1 97 ? 10.379 -1.304 2.158 1.00 94.81 97 ARG A C 1
ATOM 771 O O . ARG A 1 97 ? 9.259 -1.423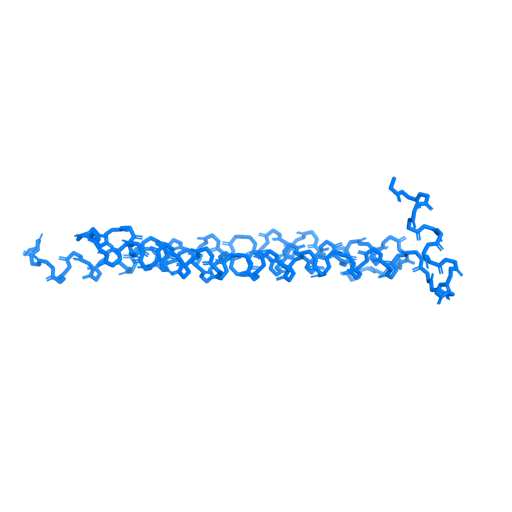 2.646 1.00 94.81 97 ARG A O 1
ATOM 778 N N . GLN A 1 98 ? 11.493 -1.568 2.839 1.00 95.62 98 GLN A N 1
ATOM 779 C CA . GLN A 1 98 ? 11.487 -2.048 4.226 1.00 95.62 98 GLN A CA 1
ATOM 780 C C . GLN A 1 98 ? 10.837 -1.037 5.176 1.00 95.62 98 GLN A C 1
ATOM 782 O O . GLN A 1 98 ? 9.930 -1.391 5.928 1.00 95.62 98 GLN A O 1
ATOM 787 N N . VAL A 1 99 ? 11.241 0.233 5.095 1.00 96.88 99 VAL A N 1
ATOM 788 C CA . VAL A 1 99 ? 10.670 1.314 5.909 1.00 96.88 99 VAL A CA 1
ATOM 789 C C . VAL A 1 99 ? 9.180 1.484 5.619 1.00 96.88 99 VAL A C 1
ATOM 791 O O . VAL A 1 99 ? 8.384 1.586 6.549 1.00 96.88 99 VAL A O 1
ATOM 794 N N . GLY A 1 100 ? 8.772 1.444 4.349 1.00 95.31 100 GLY A N 1
ATOM 795 C CA . GLY A 1 100 ? 7.365 1.530 3.962 1.00 95.31 100 GLY A CA 1
ATOM 796 C C . GLY A 1 100 ? 6.517 0.392 4.538 1.00 95.31 100 GLY A C 1
ATOM 797 O O . GLY A 1 100 ? 5.407 0.638 5.011 1.00 95.31 100 GLY A O 1
ATOM 798 N N . VAL A 1 101 ? 7.047 -0.836 4.570 1.00 95.94 101 VAL A N 1
ATOM 799 C CA . VAL A 1 101 ? 6.375 -1.987 5.198 1.00 95.94 101 VAL A CA 1
ATOM 800 C C . VAL A 1 101 ? 6.245 -1.800 6.710 1.00 95.94 101 VAL A C 1
ATOM 802 O O . VAL A 1 101 ? 5.166 -2.031 7.256 1.00 95.94 101 VAL A O 1
ATOM 805 N N . ILE A 1 102 ? 7.301 -1.332 7.380 1.00 96.62 102 ILE A N 1
ATOM 806 C CA . ILE A 1 102 ? 7.281 -1.051 8.823 1.00 96.62 102 ILE A CA 1
ATOM 807 C C . ILE A 1 102 ? 6.249 0.035 9.142 1.00 96.62 102 ILE A C 1
ATOM 809 O O . ILE A 1 102 ? 5.417 -0.157 10.024 1.00 96.62 102 ILE A O 1
ATOM 813 N N . ILE A 1 103 ? 6.246 1.144 8.397 1.00 96.75 103 ILE A N 1
ATOM 814 C CA . ILE A 1 103 ? 5.274 2.231 8.570 1.00 96.75 103 ILE A CA 1
ATOM 815 C C . ILE A 1 103 ? 3.848 1.709 8.384 1.00 96.75 103 ILE A C 1
ATOM 817 O O . ILE A 1 103 ? 2.976 2.030 9.190 1.00 96.75 103 ILE A O 1
ATOM 821 N N . ALA A 1 104 ? 3.600 0.882 7.365 1.00 95.00 104 ALA A N 1
ATOM 822 C CA . ALA A 1 104 ? 2.286 0.283 7.162 1.00 95.00 104 ALA A CA 1
ATOM 823 C C . ALA A 1 104 ? 1.868 -0.594 8.350 1.00 95.00 104 ALA A C 1
ATOM 825 O O . ALA A 1 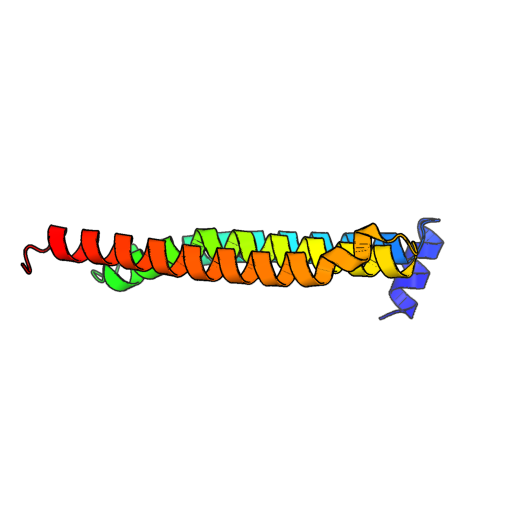104 ? 0.744 -0.467 8.834 1.00 95.00 104 ALA A O 1
ATOM 826 N N . GLY A 1 105 ? 2.765 -1.455 8.838 1.00 94.75 105 GLY A N 1
ATOM 827 C CA . GLY A 1 105 ? 2.507 -2.323 9.987 1.00 94.75 105 GLY A CA 1
ATOM 828 C C . GLY A 1 105 ? 2.213 -1.528 11.258 1.00 94.75 105 GLY A C 1
ATOM 829 O O . GLY A 1 105 ? 1.186 -1.737 11.899 1.00 94.75 105 GLY A O 1
ATOM 830 N N . SER A 1 106 ? 3.056 -0.550 11.580 1.00 96.31 106 SER A N 1
ATOM 831 C CA . SER A 1 106 ? 2.853 0.335 12.729 1.00 96.31 106 SER A CA 1
ATOM 832 C C . SER A 1 106 ? 1.542 1.114 12.620 1.00 96.31 106 SER A C 1
ATOM 834 O O . SER A 1 106 ? 0.780 1.187 13.582 1.00 96.31 106 SER A O 1
ATOM 836 N N . TRP A 1 107 ? 1.227 1.647 11.437 1.00 95.50 107 TRP A N 1
ATOM 837 C CA . TRP A 1 107 ? -0.022 2.372 11.208 1.00 95.50 107 TRP A CA 1
ATOM 838 C C . TRP A 1 107 ? -1.253 1.471 11.344 1.00 95.50 107 TRP A C 1
ATOM 840 O O . TRP A 1 107 ? -2.270 1.897 11.893 1.00 95.50 107 TRP A O 1
ATOM 850 N N . PHE A 1 108 ? -1.158 0.221 10.886 1.00 93.50 108 PHE A N 1
ATOM 851 C CA . PHE A 1 108 ? -2.195 -0.783 11.096 1.00 93.50 108 PHE A CA 1
ATOM 852 C C . PHE A 1 108 ? -2.452 -1.022 12.580 1.00 93.50 108 PHE A C 1
ATOM 854 O O . PHE A 1 108 ? -3.604 -0.942 13.002 1.00 93.50 108 PHE A O 1
ATOM 861 N N . LEU A 1 109 ? -1.399 -1.250 13.365 1.00 93.81 109 LEU A N 1
ATOM 862 C CA . LEU A 1 109 ? -1.519 -1.520 14.796 1.00 93.81 109 LEU A CA 1
ATOM 863 C C . LEU A 1 109 ? -2.130 -0.338 15.554 1.00 93.81 109 LEU A C 1
ATOM 865 O O . LEU A 1 109 ? -3.101 -0.532 16.277 1.00 93.81 109 LEU A O 1
ATOM 869 N N . VAL A 1 110 ? -1.635 0.884 15.328 1.00 94.00 110 VAL A N 1
ATOM 870 C CA . VAL A 1 110 ? -2.174 2.103 15.964 1.00 94.00 110 VAL A CA 1
ATOM 871 C C . VAL A 1 110 ? -3.660 2.275 15.654 1.00 94.00 110 VAL A C 1
ATOM 873 O O . VAL A 1 110 ? -4.462 2.633 16.516 1.00 94.00 110 VAL A O 1
ATOM 876 N N . ARG A 1 111 ? -4.050 2.016 14.405 1.00 90.50 111 ARG A N 1
ATOM 877 C CA . ARG A 1 111 ? -5.441 2.174 13.989 1.00 90.50 111 ARG A CA 1
ATOM 878 C C . ARG A 1 111 ? -6.336 1.056 14.509 1.00 90.50 111 ARG A C 1
ATOM 880 O O . ARG A 1 111 ? -7.504 1.308 14.786 1.00 90.50 111 ARG A O 1
ATOM 887 N N . LEU A 1 112 ? -5.793 -0.149 14.645 1.00 89.88 112 LEU A N 1
ATOM 888 C CA . LEU A 1 112 ? -6.493 -1.270 15.245 1.00 89.88 112 LEU A CA 1
ATOM 889 C C . LEU A 1 112 ? -6.792 -0.988 16.715 1.00 89.88 112 LEU A C 1
ATOM 891 O O . LEU A 1 112 ? -7.945 -1.080 17.120 1.00 89.88 112 LEU A O 1
ATOM 895 N N . THR A 1 113 ? -5.790 -0.585 17.498 1.00 90.25 113 THR A N 1
ATOM 896 C CA . THR A 1 113 ? -5.991 -0.283 18.920 1.00 90.25 113 THR A CA 1
ATOM 897 C C . THR A 1 113 ? -7.006 0.839 19.117 1.00 90.25 113 THR A C 1
ATOM 899 O O . THR A 1 113 ? -7.890 0.702 19.955 1.00 90.25 113 THR A O 1
ATOM 902 N N . ALA A 1 114 ? -6.947 1.894 18.296 1.00 87.88 114 ALA A N 1
ATOM 903 C CA . ALA A 1 114 ? -7.915 2.987 18.351 1.00 87.88 114 ALA A CA 1
ATOM 904 C C . ALA A 1 114 ? -9.353 2.518 18.051 1.00 87.88 114 ALA A C 1
ATOM 906 O O . ALA A 1 114 ? -10.274 2.851 18.791 1.00 87.88 114 ALA A O 1
ATOM 907 N N . GLY A 1 115 ? -9.546 1.699 17.009 1.00 85.69 115 GLY A N 1
ATOM 908 C CA . GLY A 1 115 ? -10.873 1.173 16.663 1.00 85.69 115 GLY A CA 1
ATOM 909 C C . GLY A 1 115 ? -11.440 0.213 17.715 1.00 85.69 115 GLY A C 1
ATOM 910 O O . GLY A 1 115 ? -12.645 0.204 17.969 1.00 85.69 115 GLY A O 1
ATOM 911 N N . LEU A 1 116 ? -10.576 -0.570 18.369 1.00 86.88 116 LEU A N 1
ATOM 912 C CA . LEU A 1 116 ? -10.982 -1.437 19.476 1.00 86.88 116 LEU A CA 1
ATOM 913 C C . LEU A 1 116 ? -11.410 -0.632 20.707 1.00 86.88 116 LEU A C 1
ATOM 915 O O . LEU A 1 116 ? -12.410 -0.974 21.331 1.00 86.88 116 LEU A O 1
ATOM 919 N N . GLN A 1 117 ? -10.696 0.446 21.044 1.00 86.94 117 GLN A N 1
ATOM 920 C CA . GLN A 1 117 ? -11.063 1.319 22.165 1.00 86.94 117 GLN A CA 1
ATOM 921 C C . GLN A 1 117 ? -12.440 1.955 21.963 1.00 86.94 117 GLN A C 1
ATOM 923 O O . GLN A 1 117 ? -13.262 1.924 22.876 1.00 86.94 117 GLN A O 1
ATOM 928 N N . GLU A 1 118 ? -12.706 2.477 20.765 1.00 82.75 118 GLU A N 1
ATOM 929 C CA . GLU A 1 118 ? -14.001 3.070 20.411 1.00 82.75 118 GLU A CA 1
ATOM 930 C C . GLU A 1 118 ? -15.138 2.048 20.568 1.00 82.75 118 GLU A C 1
ATOM 932 O O . GLU A 1 118 ? -16.126 2.313 21.250 1.00 82.75 118 GLU A O 1
ATOM 937 N N . THR A 1 119 ? -14.923 0.826 20.071 1.00 82.06 119 THR A N 1
ATOM 938 C CA . THR A 1 119 ? -15.876 -0.289 20.190 1.00 82.06 119 THR A CA 1
ATOM 939 C C . THR A 1 119 ? -16.171 -0.682 21.645 1.00 82.06 119 THR A C 1
ATOM 941 O O . THR A 1 119 ? -17.302 -1.039 21.981 1.00 82.06 119 THR A O 1
ATOM 944 N N . VAL A 1 120 ? -15.158 -0.667 22.518 1.00 82.44 120 VAL A N 1
ATOM 945 C CA . VAL A 1 120 ? -15.305 -1.035 23.937 1.00 82.44 120 VAL A CA 1
ATOM 946 C C . VAL A 1 120 ? -16.052 0.049 24.717 1.00 82.44 120 VAL A C 1
ATOM 948 O O . VAL A 1 120 ? -16.947 -0.279 25.498 1.00 82.44 120 VAL A O 1
ATOM 951 N N . ILE A 1 121 ? -15.725 1.325 24.484 1.00 84.00 121 ILE A N 1
ATOM 952 C CA . ILE A 1 121 ? -16.363 2.470 25.155 1.00 84.00 121 ILE A CA 1
ATOM 953 C C . ILE A 1 121 ? -17.840 2.570 24.766 1.00 84.00 121 ILE A C 1
ATOM 955 O O . ILE A 1 121 ? -18.691 2.745 25.635 1.00 84.00 121 ILE A O 1
ATOM 959 N N . GLU A 1 122 ? -18.164 2.391 23.483 1.00 78.81 122 GLU A N 1
ATOM 960 C CA . GLU A 1 122 ? -19.542 2.453 22.980 1.00 78.81 122 GLU A CA 1
ATOM 961 C C . GLU A 1 122 ? -20.456 1.384 23.614 1.00 78.81 122 GLU A C 1
ATOM 963 O O . GLU A 1 122 ? -21.665 1.576 23.726 1.00 78.81 122 GLU A O 1
ATOM 968 N N . ARG A 1 123 ? -19.883 0.270 24.095 1.00 69.88 123 ARG A N 1
ATOM 969 C CA . ARG A 1 123 ? -20.617 -0.827 24.747 1.00 69.88 123 ARG A CA 1
ATOM 970 C C . ARG A 1 123 ? -20.694 -0.738 26.274 1.00 69.88 123 ARG A C 1
ATOM 972 O O . ARG A 1 123 ? -21.312 -1.615 26.873 1.00 69.88 123 ARG A O 1
ATOM 979 N N . GLY A 1 124 ? -20.098 0.278 26.905 1.00 62.31 124 GLY A N 1
ATOM 980 C CA . GLY A 1 124 ? -20.165 0.464 28.362 1.00 62.31 124 GLY A CA 1
ATOM 981 C C . GLY A 1 124 ? -19.574 -0.698 29.173 1.00 62.31 124 GLY A C 1
ATOM 982 O O . GLY A 1 124 ? -20.040 -0.977 30.271 1.00 62.31 124 GLY A O 1
ATOM 983 N N . LEU A 1 125 ? -18.576 -1.403 28.624 1.00 61.97 125 LEU A N 1
ATOM 984 C CA . LEU A 1 125 ? -17.879 -2.517 29.290 1.00 61.97 125 LEU A CA 1
ATOM 985 C C . LEU A 1 125 ? -16.706 -2.047 30.178 1.00 61.97 125 LEU A C 1
ATOM 987 O O . LEU A 1 125 ? -15.772 -2.816 30.407 1.00 61.97 125 LEU A O 1
ATOM 991 N N . ALA A 1 126 ? -16.735 -0.797 30.647 1.00 51.47 126 ALA A N 1
ATOM 992 C CA . ALA A 1 126 ? -15.725 -0.196 31.519 1.00 51.47 126 ALA A CA 1
ATOM 993 C C . ALA A 1 126 ? -16.351 0.276 32.834 1.00 51.47 126 ALA A C 1
ATOM 995 O O . ALA A 1 126 ? -17.453 0.867 32.770 1.00 51.47 126 ALA A O 1
#

Sequence (126 aa):
MEQYIKTLADWTGTNTWMVQVFIVVFVAMLADLVKRRLVKRLLRRLSHTHNPWDDALLQAAARPLTLLIWVVGITFAADIVRAESDAAIFNAIGPIRQVGVIIAGSWFLVRLTAGLQETVIERGLA

Solvent-accessible surface area (backbone atoms only — not comparable to full-atom values): 6774 Å² total; per-residue (Å²): 111,67,71,60,48,47,58,53,19,64,74,66,78,44,64,56,65,59,57,51,34,50,52,40,45,50,50,32,51,49,49,53,50,50,50,54,53,48,54,55,53,48,52,65,54,44,76,76,45,98,54,64,69,59,52,27,47,52,61,22,43,53,58,28,53,50,51,43,43,49,43,53,26,53,39,51,33,46,53,56,52,34,78,79,41,91,53,74,75,55,70,49,38,62,60,51,42,53,51,47,48,50,52,25,52,53,51,24,51,57,37,32,56,52,36,49,50,55,58,44,62,77,65,64,80,118

Secondary structure (DSSP, 8-state):
-HHHHHHHHHHHT--HHHHHHHHHHHHHHHHHHHHHHHHHHHHHHHTTS--HHHHHHHHHHHHHHHHHHHHHHHHHHHHHHHTT---GGGGGHHHHHHHHHHHHHHHHHHHHHHHHHHHHHHTT--

Radius of gyration: 20.03 Å; Cα contacts (8 Å, |Δi|>4): 85; chains: 1; bounding box: 49×22×64 Å

Foldseek 3Di:
DQVVLVVVCVVVVHDSLVSVLVVLLVVLVVVLVVLVVVLVVQCVVCVVPPDLLSVLLSVLLSVLVNLLSVLVSVLVSLVSVCVVPVDPVNVCSVVSNVVSNVVSVVSSVVSSVVSVVVVCVVVVVD